Protein AF-A0A2M9P2W3-F1 (afdb_monomer_lite)

Foldseek 3Di:
DVVVVVVLVVVCVVVVDDDLRSQQVLCCQQPVDSDDDDPVVSDVVCDDVSSVVSNVVVVD

Secondary structure (DSSP, 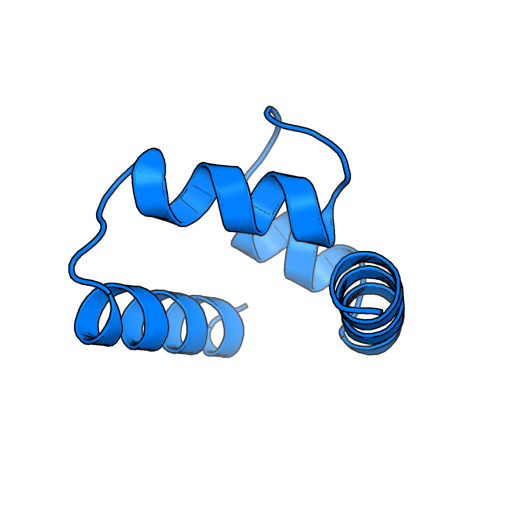8-state):
-HHHHHHHHHHHHHH---THHHHHHHHHHHHS-SS-S-HHHHHHHH-HHHHHHHHHHHH-

Sequence (60 aa):
ADEIKKSIKAVKKSTGHKGKKLFMPIRAAVTGQTHGPDLPKAISLLGKEKIKQRLQSILY

pLDDT: mean 85.09, std 5.0, range [62.59, 90.88]

Radius of gyration: 11.04 Å; chains: 1; bounding box: 28×22×25 Å

Structure (mmCIF, N/CA/C/O backbone):
data_AF-A0A2M9P2W3-F1
#
_entry.id   AF-A0A2M9P2W3-F1
#
loop_
_atom_site.group_PDB
_atom_site.id
_atom_site.type_symbol
_atom_site.label_atom_id
_atom_site.label_alt_id
_atom_site.label_comp_id
_atom_site.label_asym_id
_atom_site.label_entity_id
_atom_site.label_seq_id
_atom_site.pdbx_PDB_ins_code
_atom_site.Cartn_x
_atom_site.Cartn_y
_atom_site.Cartn_z
_atom_site.occupancy
_atom_site.B_iso_or_equiv
_atom_site.auth_seq_id
_atom_site.auth_comp_id
_atom_site.auth_asym_id
_atom_site.auth_atom_id
_atom_site.pdbx_PDB_model_num
ATOM 1 N N . ALA A 1 1 ? 7.175 6.779 -8.351 1.00 62.59 1 ALA A N 1
ATOM 2 C CA . ALA A 1 1 ? 7.339 6.380 -6.929 1.00 62.59 1 ALA A CA 1
ATOM 3 C C . ALA A 1 1 ? 7.012 7.505 -5.934 1.00 62.59 1 ALA A C 1
ATOM 5 O O . ALA A 1 1 ? 6.490 7.206 -4.862 1.00 62.59 1 ALA A O 1
ATOM 6 N N . ASP A 1 2 ? 7.282 8.775 -6.263 1.00 74.88 2 ASP A N 1
ATOM 7 C CA . ASP A 1 2 ? 7.032 9.912 -5.360 1.00 74.88 2 ASP A CA 1
ATOM 8 C C . ASP A 1 2 ? 5.556 10.123 -4.997 1.00 74.88 2 ASP A C 1
ATOM 10 O O . ASP A 1 2 ? 5.222 10.291 -3.822 1.00 74.88 2 ASP A O 1
ATOM 14 N N . GLU A 1 3 ? 4.648 9.990 -5.967 1.00 82.12 3 GLU A N 1
ATOM 15 C CA . GLU A 1 3 ? 3.206 10.098 -5.707 1.00 82.12 3 GLU A CA 1
ATOM 16 C C . GLU A 1 3 ? 2.698 9.035 -4.724 1.00 82.12 3 GLU A C 1
ATOM 18 O O . GLU A 1 3 ? 1.942 9.345 -3.808 1.00 82.12 3 GLU A O 1
ATOM 23 N N . ILE A 1 4 ? 3.196 7.797 -4.826 1.00 82.00 4 ILE A N 1
ATOM 24 C CA . ILE A 1 4 ? 2.833 6.698 -3.917 1.00 82.00 4 ILE A CA 1
ATOM 25 C C . ILE A 1 4 ? 3.259 7.032 -2.483 1.00 82.00 4 ILE A C 1
ATOM 27 O O . ILE A 1 4 ? 2.487 6.852 -1.538 1.00 82.00 4 ILE A O 1
ATOM 31 N N . LYS A 1 5 ? 4.475 7.565 -2.301 1.00 82.19 5 LYS A N 1
ATOM 32 C CA . LYS A 1 5 ? 4.942 8.024 -0.984 1.00 82.19 5 LYS A CA 1
ATOM 33 C C . LYS A 1 5 ? 4.063 9.154 -0.442 1.00 82.19 5 LYS A C 1
ATOM 35 O O . LYS A 1 5 ? 3.795 9.176 0.762 1.00 82.19 5 LYS A O 1
ATOM 40 N N . LYS A 1 6 ? 3.598 10.068 -1.300 1.00 87.19 6 LYS A N 1
ATOM 41 C CA . LYS A 1 6 ? 2.688 11.158 -0.918 1.00 87.19 6 LYS A CA 1
ATOM 42 C C . LYS A 1 6 ? 1.329 10.620 -0.459 1.00 87.19 6 LYS A C 1
ATOM 44 O O . LYS A 1 6 ? 0.871 11.009 0.615 1.00 87.19 6 LYS A O 1
ATOM 49 N N . SER A 1 7 ? 0.744 9.665 -1.180 1.00 86.25 7 SER A N 1
ATOM 50 C CA . SER A 1 7 ? -0.507 9.003 -0.779 1.00 86.25 7 SER A CA 1
ATOM 51 C C . SER A 1 7 ? -0.364 8.258 0.550 1.00 86.25 7 SER A C 1
ATOM 53 O O . SER A 1 7 ? -1.199 8.422 1.437 1.00 86.25 7 SER A O 1
ATOM 55 N N . ILE A 1 8 ? 0.730 7.516 0.756 1.00 85.38 8 ILE A N 1
ATOM 56 C CA . ILE A 1 8 ? 0.987 6.831 2.035 1.00 85.38 8 ILE A CA 1
ATOM 57 C C . ILE A 1 8 ? 1.115 7.843 3.184 1.00 85.38 8 ILE A C 1
ATOM 59 O O . ILE A 1 8 ? 0.587 7.614 4.272 1.00 85.38 8 ILE A O 1
ATOM 63 N N . LYS A 1 9 ? 1.777 8.988 2.961 1.00 86.75 9 LYS A N 1
ATOM 64 C CA . LYS A 1 9 ? 1.843 10.074 3.955 1.00 86.75 9 LYS A CA 1
ATOM 65 C C . LYS A 1 9 ? 0.464 10.672 4.257 1.00 86.75 9 LYS A C 1
ATOM 67 O O . LYS A 1 9 ? 0.204 10.993 5.415 1.00 86.75 9 LYS A O 1
ATOM 72 N N . ALA A 1 10 ? -0.412 10.803 3.264 1.00 89.06 10 ALA A N 1
ATOM 73 C CA . ALA A 1 10 ? -1.781 11.270 3.477 1.00 89.06 10 ALA A CA 1
ATOM 74 C C . ALA A 1 10 ? -2.573 10.292 4.363 1.00 89.06 10 ALA A C 1
ATOM 76 O O . ALA A 1 10 ? -3.143 10.707 5.373 1.00 89.06 10 ALA A O 1
ATOM 77 N N . VAL A 1 11 ? -2.504 8.986 4.074 1.00 87.25 11 VAL A N 1
ATOM 78 C CA . VAL A 1 11 ? -3.136 7.938 4.901 1.00 87.25 11 VAL A CA 1
ATOM 79 C C . VAL A 1 11 ? -2.546 7.913 6.313 1.00 87.25 11 VAL A C 1
ATOM 81 O O . VAL A 1 11 ? -3.288 7.821 7.290 1.00 87.25 11 VAL A O 1
ATOM 84 N N . LYS A 1 12 ? -1.223 8.078 6.449 1.00 87.88 12 LYS A N 1
ATOM 85 C CA . LYS A 1 12 ? -0.541 8.215 7.749 1.00 87.88 12 LYS A CA 1
ATOM 86 C C . LYS A 1 12 ? -1.120 9.361 8.576 1.00 87.88 12 LYS A C 1
ATOM 88 O O . LYS A 1 12 ? -1.293 9.214 9.780 1.00 87.88 12 LYS A O 1
ATOM 93 N N . LYS A 1 13 ? -1.374 10.512 7.942 1.00 89.44 13 LYS A N 1
ATOM 94 C CA . LYS A 1 13 ? -1.914 11.703 8.611 1.00 89.44 13 LYS A CA 1
ATOM 95 C C . LYS A 1 13 ? -3.383 11.516 8.992 1.00 89.44 13 LYS A C 1
ATOM 97 O O . LYS A 1 13 ? -3.764 11.930 10.075 1.00 89.44 13 LYS A O 1
ATOM 102 N N . SER A 1 14 ? -4.170 10.874 8.131 1.00 89.62 14 SER A N 1
ATOM 103 C CA . SER A 1 14 ? -5.600 10.636 8.363 1.00 89.62 14 SER A CA 1
ATOM 104 C C . SER A 1 14 ? -5.868 9.569 9.429 1.00 89.62 14 SER A C 1
ATOM 106 O O . SER A 1 14 ? -6.750 9.753 10.255 1.00 89.62 14 SER A O 1
ATOM 108 N N . THR A 1 15 ? -5.096 8.480 9.445 1.00 88.44 15 THR A N 1
ATOM 109 C CA . THR A 1 15 ? -5.298 7.362 10.388 1.00 88.44 15 THR A CA 1
ATOM 110 C C . THR A 1 15 ? -4.452 7.475 11.657 1.00 88.44 15 THR A C 1
ATOM 112 O O . THR A 1 15 ? -4.670 6.750 12.622 1.00 88.44 15 THR A O 1
ATOM 115 N N . GLY A 1 16 ? -3.414 8.318 11.654 1.00 89.00 16 GLY A N 1
ATOM 116 C CA . GLY A 1 16 ? -2.433 8.408 12.739 1.00 89.00 16 GLY A CA 1
ATOM 117 C C . GLY A 1 16 ? -1.509 7.186 12.865 1.00 89.00 16 GLY A C 1
ATOM 118 O O . GLY A 1 16 ? -0.563 7.206 13.657 1.00 89.00 16 GLY A O 1
ATOM 119 N N . HIS A 1 17 ? -1.722 6.128 12.075 1.00 89.06 17 HIS A N 1
ATOM 120 C CA . HIS A 1 17 ? -0.923 4.908 12.124 1.00 89.06 17 HIS A CA 1
ATOM 121 C C . HIS A 1 17 ? 0.466 5.116 11.515 1.00 89.06 17 HIS A C 1
ATOM 123 O O . HIS A 1 17 ? 0.633 5.750 10.474 1.00 89.06 17 HIS A O 1
ATOM 129 N N . LYS A 1 18 ? 1.498 4.562 12.162 1.00 86.06 18 LYS A N 1
ATOM 130 C CA . LYS A 1 18 ? 2.907 4.699 11.755 1.00 86.06 18 LYS A CA 1
ATOM 131 C C . LYS A 1 18 ? 3.597 3.334 11.710 1.00 86.06 18 LYS A C 1
ATOM 133 O O . LYS A 1 18 ? 3.150 2.374 12.336 1.00 86.06 18 LYS A O 1
ATOM 138 N N . GLY A 1 19 ? 4.711 3.259 10.978 1.00 84.06 19 GLY A N 1
ATOM 139 C CA . GLY A 1 19 ? 5.539 2.052 10.897 1.00 84.06 19 GLY A CA 1
ATOM 140 C C . GLY A 1 19 ? 4.755 0.842 10.385 1.00 84.06 19 GLY A C 1
ATOM 141 O O . GLY A 1 19 ? 3.940 0.968 9.470 1.00 84.06 19 GLY A O 1
ATOM 142 N N . LYS A 1 20 ? 4.969 -0.329 10.996 1.00 82.19 20 LYS A N 1
ATOM 143 C CA . LYS A 1 20 ? 4.327 -1.587 10.577 1.00 82.19 20 LYS A CA 1
ATOM 144 C C . LYS A 1 20 ? 2.798 -1.486 10.505 1.00 82.19 20 LYS A C 1
ATOM 146 O O . LYS A 1 20 ? 2.231 -1.976 9.540 1.00 82.19 20 LYS A O 1
ATOM 151 N N . LYS A 1 21 ? 2.139 -0.780 11.434 1.00 84.62 21 LYS A N 1
ATOM 152 C CA . LYS A 1 21 ? 0.669 -0.630 11.444 1.00 84.62 21 LYS A CA 1
ATOM 153 C C . LYS A 1 21 ? 0.108 0.110 10.222 1.00 84.62 21 LYS A C 1
ATOM 155 O O . LYS A 1 21 ? -1.047 -0.090 9.886 1.00 84.62 21 LYS A O 1
ATOM 160 N N . LEU A 1 22 ? 0.913 0.938 9.553 1.00 86.25 22 LEU A N 1
ATOM 161 C CA . LEU A 1 22 ? 0.527 1.608 8.308 1.00 86.25 22 LEU A CA 1
ATOM 162 C C . LEU A 1 22 ? 0.934 0.787 7.082 1.00 86.25 22 LEU A C 1
ATOM 164 O O . LEU A 1 22 ? 0.142 0.577 6.172 1.00 86.25 22 LEU A O 1
ATOM 168 N N . PHE A 1 23 ? 2.187 0.334 7.043 1.00 86.75 23 PHE A N 1
ATOM 169 C CA . PHE A 1 23 ? 2.750 -0.288 5.845 1.00 86.75 23 PHE A CA 1
ATOM 170 C C . PHE A 1 23 ? 2.292 -1.735 5.648 1.00 86.75 23 PHE A C 1
ATOM 172 O O . PHE A 1 23 ? 2.101 -2.150 4.510 1.00 86.75 23 PHE A O 1
ATOM 179 N N . MET A 1 24 ? 2.108 -2.500 6.725 1.00 87.62 24 MET A N 1
ATOM 180 C CA . MET A 1 24 ? 1.722 -3.912 6.662 1.00 87.62 24 MET A CA 1
ATOM 181 C C . MET A 1 24 ? 0.332 -4.136 6.042 1.00 87.62 24 MET A C 1
ATOM 183 O O . MET A 1 24 ? 0.264 -4.935 5.109 1.00 87.62 24 MET A O 1
ATOM 187 N N . PRO A 1 25 ? -0.752 -3.445 6.461 1.00 88.00 25 PRO A N 1
ATOM 188 C CA . PRO A 1 25 ? -2.066 -3.647 5.845 1.00 88.00 25 PRO A CA 1
ATOM 189 C C . PRO A 1 25 ? -2.099 -3.189 4.384 1.00 88.00 25 PRO A C 1
ATOM 191 O O . PRO A 1 25 ? -2.634 -3.898 3.537 1.00 88.00 25 PRO A O 1
ATOM 194 N N . ILE A 1 26 ? -1.449 -2.064 4.052 1.00 87.31 26 ILE A N 1
ATOM 195 C CA . ILE A 1 26 ? -1.332 -1.612 2.656 1.00 87.31 26 ILE A CA 1
ATOM 196 C C . ILE A 1 26 ? -0.615 -2.681 1.826 1.00 87.31 26 ILE A C 1
ATOM 198 O O . ILE A 1 26 ? -1.084 -3.044 0.751 1.00 87.31 26 ILE A O 1
ATOM 202 N N . ARG A 1 27 ? 0.499 -3.222 2.335 1.00 87.94 27 ARG A N 1
ATOM 203 C CA . ARG A 1 27 ? 1.270 -4.275 1.667 1.00 87.94 27 ARG A CA 1
ATOM 204 C C . ARG A 1 27 ? 0.444 -5.534 1.436 1.00 87.94 27 ARG A C 1
ATOM 206 O O . ARG A 1 27 ? 0.467 -6.050 0.319 1.00 87.94 27 ARG A O 1
ATOM 213 N N . ALA A 1 28 ? -0.285 -5.994 2.448 1.00 88.44 28 ALA A N 1
ATOM 214 C CA . ALA A 1 28 ? -1.165 -7.148 2.326 1.00 88.44 28 ALA A CA 1
ATOM 215 C C . ALA A 1 28 ? -2.218 -6.911 1.235 1.00 88.44 28 ALA A C 1
ATOM 217 O O . ALA A 1 28 ? -2.373 -7.752 0.355 1.00 88.44 28 ALA A O 1
ATOM 218 N N . ALA A 1 29 ? -2.835 -5.728 1.204 1.00 87.88 29 ALA A N 1
ATOM 219 C CA . ALA A 1 29 ? -3.859 -5.406 0.217 1.00 87.88 29 ALA A CA 1
ATOM 220 C C . ALA A 1 29 ? -3.324 -5.319 -1.225 1.00 87.88 29 ALA A C 1
ATOM 222 O O . ALA A 1 29 ? -3.961 -5.802 -2.158 1.00 87.88 29 ALA A O 1
ATOM 223 N N . VAL A 1 30 ? -2.139 -4.731 -1.437 1.00 87.56 30 VAL A N 1
ATOM 224 C CA . VAL A 1 30 ? -1.581 -4.591 -2.797 1.00 87.56 30 VAL A CA 1
ATOM 225 C C . VAL A 1 30 ? -0.820 -5.817 -3.280 1.00 87.56 30 VAL A C 1
ATOM 227 O O . VAL A 1 30 ? -0.941 -6.202 -4.442 1.00 87.56 30 VAL A O 1
ATOM 230 N N . THR A 1 31 ? -0.024 -6.447 -2.420 1.00 86.19 31 THR A N 1
ATOM 231 C CA . THR A 1 31 ? 0.871 -7.543 -2.821 1.00 86.19 31 THR A CA 1
ATOM 232 C C . THR A 1 31 ? 0.313 -8.923 -2.488 1.00 86.19 31 THR A C 1
ATOM 234 O O . THR A 1 31 ? 0.694 -9.882 -3.152 1.00 86.19 31 THR A O 1
ATOM 237 N N . GLY A 1 32 ? -0.611 -9.036 -1.527 1.00 85.62 32 GLY A N 1
ATOM 238 C CA . GLY A 1 32 ? -1.018 -10.320 -0.946 1.00 85.62 32 GLY A CA 1
ATOM 239 C C . GLY A 1 32 ? 0.037 -10.919 -0.009 1.00 85.62 32 GLY A C 1
ATOM 240 O O . GLY A 1 32 ? -0.144 -12.014 0.505 1.00 85.62 32 GLY A O 1
ATOM 241 N N . GLN A 1 33 ? 1.150 -10.213 0.219 1.00 84.25 33 GLN A N 1
ATOM 2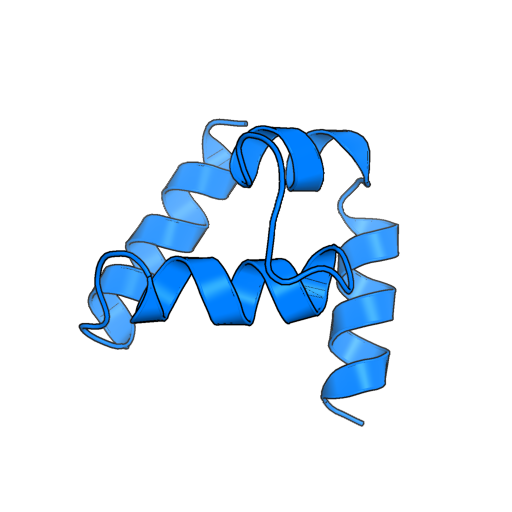42 C CA . GLN A 1 33 ? 2.232 -10.636 1.098 1.00 84.25 33 GLN A CA 1
ATOM 243 C C . GLN A 1 33 ? 2.357 -9.678 2.279 1.00 84.25 33 GLN A C 1
ATOM 245 O O . GLN A 1 33 ? 2.216 -8.462 2.155 1.00 84.25 33 GLN A O 1
ATOM 250 N N . THR A 1 34 ? 2.689 -10.218 3.442 1.00 79.75 34 THR A N 1
ATOM 251 C CA . THR A 1 34 ? 2.962 -9.431 4.650 1.00 79.75 34 THR A CA 1
ATOM 252 C C . THR A 1 34 ? 4.448 -9.077 4.779 1.00 79.75 34 THR A C 1
ATOM 254 O O . THR A 1 34 ? 4.836 -8.377 5.716 1.00 79.75 34 THR A O 1
ATOM 257 N N . HIS A 1 35 ? 5.302 -9.548 3.860 1.00 77.38 35 HIS A N 1
ATOM 258 C CA . HIS A 1 35 ? 6.767 -9.417 3.892 1.00 77.38 35 HIS A CA 1
ATOM 259 C C . HIS A 1 35 ? 7.312 -9.051 2.499 1.00 77.38 35 HIS A C 1
ATOM 261 O O . HIS A 1 35 ? 6.602 -9.174 1.499 1.00 77.38 35 HIS A O 1
ATOM 267 N N . GLY A 1 36 ? 8.560 -8.577 2.423 1.00 74.94 36 GLY A N 1
ATOM 268 C CA . GLY A 1 36 ? 9.289 -8.390 1.160 1.00 74.94 36 GLY A CA 1
ATOM 269 C C . GLY A 1 36 ? 9.933 -7.002 0.980 1.00 74.94 36 GLY A C 1
ATOM 270 O O . GLY A 1 36 ? 9.998 -6.225 1.936 1.00 74.94 36 GLY A O 1
ATOM 271 N N . PRO A 1 37 ? 10.364 -6.661 -0.253 1.00 77.56 37 PRO A N 1
ATOM 272 C CA . PRO A 1 37 ? 11.140 -5.453 -0.558 1.00 77.56 37 PRO A CA 1
ATOM 273 C C . PRO A 1 37 ? 10.321 -4.160 -0.409 1.00 77.56 37 PRO A C 1
ATOM 275 O O . PRO A 1 37 ? 9.163 -4.178 0.001 1.00 77.56 37 PRO A O 1
ATOM 278 N N . ASP A 1 38 ? 10.911 -3.014 -0.733 1.00 84.19 38 ASP A N 1
ATOM 279 C CA . ASP A 1 38 ? 10.308 -1.688 -0.553 1.00 84.19 38 ASP A CA 1
ATOM 280 C C . ASP A 1 38 ? 8.876 -1.577 -1.135 1.00 84.19 38 ASP A C 1
ATOM 282 O O . ASP A 1 38 ? 8.655 -1.773 -2.332 1.00 84.19 38 ASP A O 1
ATOM 286 N N . LEU A 1 39 ? 7.888 -1.259 -0.283 1.00 82.44 39 LEU A N 1
ATOM 287 C CA . LEU A 1 39 ? 6.468 -1.181 -0.665 1.00 82.44 39 LEU A CA 1
ATOM 288 C C . LEU A 1 39 ? 6.206 -0.174 -1.806 1.00 82.44 39 LEU A C 1
ATOM 290 O O . LEU A 1 39 ? 5.517 -0.543 -2.756 1.00 82.44 39 LEU A O 1
ATOM 294 N N . PRO A 1 40 ? 6.744 1.062 -1.776 1.00 83.50 40 PRO A N 1
ATOM 295 C CA . PRO A 1 40 ? 6.616 2.001 -2.889 1.00 83.50 40 PRO A CA 1
ATOM 296 C C . PRO A 1 40 ? 7.089 1.428 -4.228 1.00 83.50 40 PRO A C 1
ATOM 298 O O . PRO A 1 40 ? 6.441 1.661 -5.247 1.00 83.50 40 PRO A O 1
ATOM 301 N N . LYS A 1 41 ? 8.193 0.667 -4.233 1.00 84.81 41 LYS A N 1
ATOM 302 C CA . LYS A 1 41 ? 8.700 0.005 -5.445 1.00 84.81 41 LYS A CA 1
ATOM 303 C C . LYS A 1 41 ? 7.768 -1.111 -5.903 1.00 84.81 41 LYS A C 1
ATOM 305 O O . LYS A 1 41 ? 7.447 -1.162 -7.084 1.00 84.81 41 LYS A O 1
ATOM 310 N N . ALA A 1 42 ? 7.285 -1.948 -4.983 1.00 85.19 42 ALA A N 1
ATOM 311 C CA . ALA A 1 42 ? 6.329 -3.010 -5.303 1.00 85.19 42 ALA A CA 1
ATOM 312 C C . ALA A 1 42 ? 5.033 -2.448 -5.914 1.00 85.19 42 ALA A C 1
ATOM 314 O O . ALA A 1 42 ? 4.565 -2.945 -6.934 1.00 85.19 42 ALA A O 1
ATOM 315 N N . ILE A 1 43 ? 4.496 -1.366 -5.341 1.00 85.19 43 ILE A N 1
ATOM 316 C CA . ILE A 1 43 ? 3.319 -0.662 -5.874 1.00 85.19 43 ILE A CA 1
ATOM 317 C C . ILE A 1 43 ? 3.617 -0.099 -7.272 1.00 85.19 43 ILE A C 1
ATOM 319 O O . ILE A 1 43 ? 2.798 -0.226 -8.178 1.00 85.19 43 ILE A O 1
ATOM 323 N N . SER A 1 44 ? 4.800 0.492 -7.464 1.00 86.75 44 SER A N 1
ATOM 324 C CA . SER A 1 44 ? 5.212 1.038 -8.762 1.00 86.75 44 SER A CA 1
ATOM 325 C C . SER A 1 44 ? 5.391 -0.041 -9.837 1.00 86.75 44 SER A C 1
ATOM 327 O O . SER A 1 44 ? 5.135 0.244 -11.000 1.00 86.75 44 SER A O 1
ATOM 329 N N . LEU A 1 45 ? 5.820 -1.251 -9.459 1.00 88.06 45 LEU A N 1
ATOM 330 C CA . LEU A 1 45 ? 6.001 -2.399 -10.357 1.00 88.06 45 LEU A CA 1
ATOM 331 C C . LEU A 1 45 ? 4.677 -3.068 -10.738 1.00 88.06 45 LEU A C 1
ATOM 333 O O . LEU A 1 45 ? 4.497 -3.465 -11.883 1.00 88.06 45 LEU A O 1
ATOM 337 N N . LEU A 1 46 ? 3.750 -3.205 -9.785 1.00 86.50 46 LEU A N 1
ATOM 338 C CA . LEU A 1 46 ? 2.443 -3.830 -10.023 1.00 86.50 46 LEU A CA 1
ATOM 339 C C . LEU A 1 46 ? 1.544 -2.993 -10.941 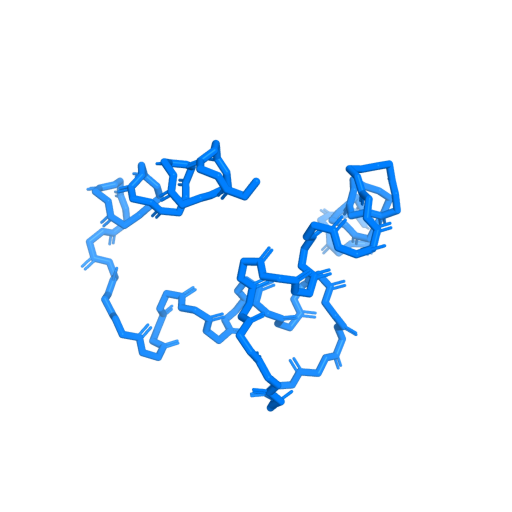1.00 86.50 46 LEU A C 1
ATOM 341 O O . LEU A 1 46 ? 0.680 -3.548 -11.618 1.00 86.50 46 LEU A O 1
ATOM 345 N N . GLY A 1 47 ? 1.734 -1.674 -10.942 1.00 87.31 47 GLY A N 1
ATOM 346 C C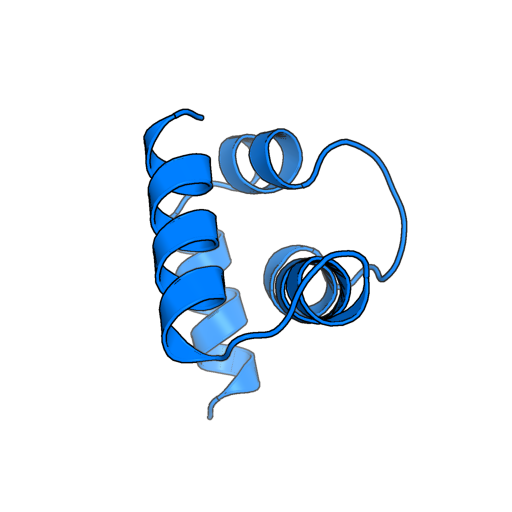A . GLY A 1 47 ? 0.907 -0.740 -11.692 1.00 87.31 47 GLY A CA 1
ATOM 347 C C . GLY A 1 47 ? -0.413 -0.410 -10.990 1.00 87.31 47 GLY A C 1
ATOM 348 O O . GLY A 1 47 ? -0.959 -1.176 -10.191 1.00 87.31 47 GLY A O 1
ATOM 349 N N . LYS A 1 48 ? -0.942 0.778 -11.294 1.00 85.56 48 LYS A N 1
ATOM 350 C CA . LYS A 1 48 ? -2.141 1.339 -10.650 1.00 85.56 48 LYS A CA 1
ATOM 351 C C . LYS A 1 48 ? -3.389 0.479 -10.867 1.00 85.56 48 LYS A C 1
ATOM 353 O O . LYS A 1 48 ? -4.188 0.325 -9.948 1.00 85.56 48 LYS A O 1
ATOM 358 N N . GLU A 1 49 ? -3.550 -0.078 -12.062 1.00 89.25 49 GLU A N 1
ATOM 359 C CA . GLU A 1 49 ? -4.762 -0.798 -12.464 1.00 89.25 49 GLU A CA 1
ATOM 360 C C . GLU A 1 49 ? -4.935 -2.112 -11.697 1.00 89.25 49 GLU A C 1
ATOM 362 O O . GLU A 1 49 ? -5.963 -2.336 -11.058 1.00 89.25 49 GLU A O 1
ATOM 367 N N . LYS A 1 50 ? -3.868 -2.916 -11.634 1.00 89.12 50 LYS A N 1
ATOM 368 C CA . LYS A 1 50 ? -3.831 -4.173 -10.877 1.00 89.12 50 LYS A CA 1
ATOM 369 C C . LYS A 1 50 ? -4.071 -3.952 -9.386 1.00 89.12 50 LYS A C 1
ATOM 371 O O . LYS A 1 50 ? -4.754 -4.737 -8.734 1.00 89.12 50 LYS A O 1
ATOM 376 N N . ILE A 1 51 ? -3.535 -2.861 -8.844 1.00 88.38 51 ILE A N 1
ATOM 377 C CA . ILE A 1 51 ? -3.752 -2.468 -7.449 1.00 88.38 51 ILE A CA 1
ATOM 378 C C . ILE A 1 51 ? -5.204 -2.076 -7.204 1.00 88.38 51 ILE A C 1
ATOM 380 O O . ILE A 1 51 ? -5.778 -2.495 -6.202 1.00 88.38 51 ILE A O 1
ATOM 384 N N . LYS A 1 52 ? -5.810 -1.311 -8.114 1.00 88.31 52 LYS A N 1
ATOM 385 C CA . LYS A 1 52 ? -7.218 -0.924 -8.010 1.00 88.31 52 LYS A CA 1
ATOM 386 C C . LYS A 1 52 ? -8.130 -2.152 -8.034 1.00 88.31 52 LYS A C 1
ATOM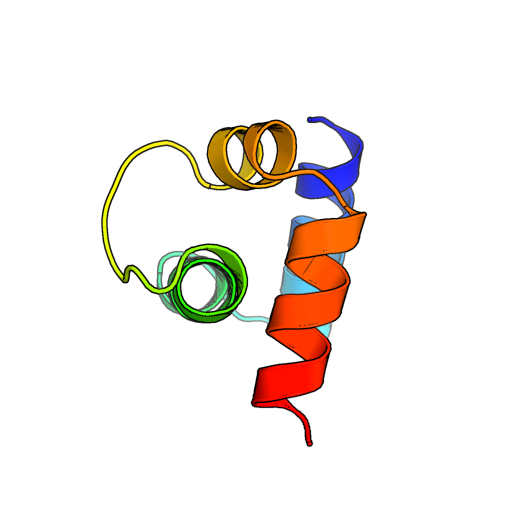 388 O O . LYS A 1 52 ? -9.011 -2.238 -7.187 1.00 88.31 52 LYS A O 1
ATOM 393 N N . GLN A 1 53 ? -7.871 -3.113 -8.923 1.00 90.88 53 GLN A N 1
ATOM 394 C CA . GLN A 1 53 ? -8.611 -4.380 -8.964 1.00 90.88 53 GLN A CA 1
ATOM 395 C C . GLN A 1 53 ? -8.463 -5.181 -7.665 1.00 90.88 53 GLN A C 1
ATOM 397 O O . GLN A 1 53 ? -9.459 -5.632 -7.108 1.00 90.88 53 GLN A O 1
ATOM 402 N N . ARG A 1 54 ? -7.238 -5.311 -7.136 1.00 89.62 54 ARG A N 1
ATOM 403 C CA . ARG A 1 54 ? -6.998 -5.998 -5.855 1.00 89.62 54 ARG A CA 1
ATOM 404 C C . ARG A 1 54 ? -7.712 -5.321 -4.692 1.00 89.62 54 ARG A C 1
ATOM 406 O O . ARG A 1 54 ? -8.341 -6.001 -3.897 1.00 89.62 54 ARG A O 1
ATOM 413 N N . LEU A 1 55 ? -7.646 -3.992 -4.611 1.00 87.69 55 LEU A N 1
ATOM 414 C CA . LEU A 1 55 ? -8.342 -3.231 -3.573 1.00 87.69 55 LEU A CA 1
ATOM 415 C C . LEU A 1 55 ? -9.860 -3.390 -3.675 1.00 87.69 55 LEU A C 1
ATOM 417 O O . LEU A 1 55 ? -10.505 -3.576 -2.650 1.00 87.69 55 LEU A O 1
ATOM 421 N N . GLN A 1 56 ? -10.423 -3.350 -4.885 1.00 89.31 56 GLN A N 1
ATOM 422 C CA . GLN A 1 56 ? -11.852 -3.595 -5.088 1.00 89.31 56 GLN A CA 1
ATOM 423 C C . GLN A 1 56 ? -12.252 -4.997 -4.629 1.00 89.31 56 GLN A C 1
ATOM 425 O O . GLN A 1 56 ? -13.212 -5.112 -3.886 1.00 89.31 56 GLN A O 1
ATOM 430 N N . SER A 1 57 ? -11.469 -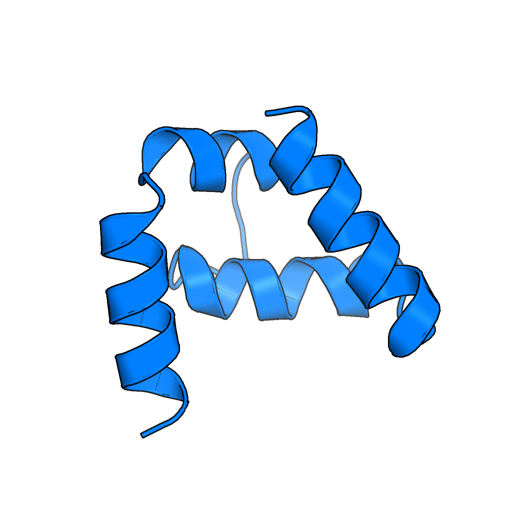6.023 -4.969 1.00 88.38 57 SER A N 1
ATOM 431 C CA . SER A 1 57 ? -11.716 -7.409 -4.548 1.00 88.38 57 SER A CA 1
ATOM 432 C C . SER A 1 57 ? -11.601 -7.657 -3.036 1.00 88.38 57 SER A C 1
ATOM 434 O O . SER A 1 57 ? -11.950 -8.740 -2.586 1.00 88.38 57 SER A O 1
ATOM 436 N N . ILE A 1 58 ? -11.025 -6.730 -2.264 1.00 85.19 58 ILE A N 1
ATOM 437 C CA . ILE A 1 58 ? -10.900 -6.850 -0.800 1.00 85.19 58 ILE A CA 1
ATOM 438 C C . ILE A 1 58 ? -12.007 -6.062 -0.087 1.00 85.19 58 ILE A C 1
ATOM 440 O O . ILE A 1 58 ? -12.352 -6.372 1.049 1.00 85.19 58 ILE A O 1
ATOM 444 N N . LEU A 1 59 ? -12.516 -5.004 -0.723 1.00 80.75 59 LEU A N 1
ATOM 445 C CA . LEU A 1 59 ? -13.534 -4.116 -0.157 1.00 80.75 59 LEU A CA 1
ATOM 446 C C . LEU A 1 59 ? -14.970 -4.547 -0.492 1.00 80.75 59 LEU A C 1
ATOM 448 O O . LEU A 1 59 ? -15.890 -4.071 0.170 1.00 80.75 59 LEU A O 1
ATOM 452 N N . TYR A 1 60 ? -15.146 -5.388 -1.511 1.00 69.69 60 TYR A N 1
ATOM 453 C CA . TYR A 1 60 ? -16.406 -5.972 -1.978 1.00 69.69 60 TYR A CA 1
ATOM 454 C C . TYR A 1 60 ? -16.297 -7.493 -1.953 1.00 69.69 60 TYR A C 1
ATOM 456 O O . TYR A 1 60 ? -17.307 -8.133 -1.592 1.00 69.69 60 TYR A O 1
#